Protein AF-A0A9X8VCI4-F1 (afdb_monomer_lite)

Sequence (96 aa):
CANIGTVRDVAGAERNGAEGVGLYRTEFLFMDRDSLPTEDEQFQAYKAVAEAMGSQAVIVRTMDIGGDKDLPYMNLPKEENPFLGWRAIRIAMDRR

InterPro domains:
  IPR000121 PEP-utilising enzyme, C-terminal [PF02896] (1-95)
  IPR015813 Pyruvate/Phosphoenolpyruvate kinase-like domain superfamily [SSF51621] (2-95)
  IPR040442 Pyruvate kinase-like domain superfamily [G3DSA:3.20.20.60] (1-96)
  IPR050499 Phosphoenolpyruvate-dependent sugar PTS enzyme [PTHR46244] (1-95)

Radius of gyration: 14.8 Å; chains: 1; bounding box: 37×22×39 Å

Structure (mmCIF, N/CA/C/O backbone):
data_AF-A0A9X8VCI4-F1
#
_entry.id   AF-A0A9X8VCI4-F1
#
loop_
_atom_site.group_PDB
_atom_site.id
_atom_site.type_symbol
_atom_site.label_atom_id
_atom_site.label_alt_id
_atom_site.label_comp_id
_atom_site.label_asym_id
_atom_site.label_entity_id
_atom_site.label_seq_id
_atom_site.pdbx_PDB_ins_code
_atom_site.Cartn_x
_atom_site.Cartn_y
_atom_site.Cartn_z
_atom_site.occupancy
_atom_site.B_iso_or_equiv
_atom_site.auth_seq_id
_atom_site.auth_comp_id
_atom_site.auth_asym_id
_atom_site.auth_atom_id
_atom_site.pdbx_PDB_model_num
ATOM 1 N N . CYS A 1 1 ? -0.200 5.301 17.316 1.00 92.31 1 CYS A N 1
ATOM 2 C CA . CYS A 1 1 ? -0.444 4.554 16.060 1.00 92.31 1 CYS A CA 1
ATOM 3 C C . CYS A 1 1 ? 0.653 3.516 15.824 1.00 92.31 1 CYS A C 1
ATOM 5 O O . CYS A 1 1 ? 1.746 3.693 16.352 1.00 92.31 1 CYS A O 1
ATOM 7 N N . ALA A 1 2 ? 0.384 2.475 15.032 1.00 97.81 2 ALA A N 1
ATOM 8 C CA . ALA A 1 2 ? 1.351 1.436 14.657 1.00 97.81 2 ALA A CA 1
ATOM 9 C C . ALA A 1 2 ? 1.724 1.483 13.163 1.00 97.81 2 ALA A C 1
ATOM 11 O O . ALA A 1 2 ? 0.970 2.016 12.343 1.00 97.81 2 ALA A O 1
ATOM 12 N N . ASN A 1 3 ? 2.871 0.888 12.825 1.00 98.06 3 ASN A N 1
ATOM 13 C CA . ASN A 1 3 ? 3.283 0.615 11.448 1.00 98.06 3 ASN A CA 1
ATOM 14 C C . ASN A 1 3 ? 3.060 -0.871 11.157 1.00 98.06 3 ASN A C 1
ATOM 16 O O . ASN A 1 3 ? 3.507 -1.707 11.940 1.00 98.06 3 ASN A O 1
ATOM 20 N N . ILE A 1 4 ? 2.413 -1.193 10.038 1.00 97.75 4 ILE A N 1
ATOM 21 C CA . ILE A 1 4 ? 2.080 -2.574 9.661 1.00 97.75 4 ILE A CA 1
ATOM 22 C C . ILE A 1 4 ? 2.495 -2.880 8.221 1.00 97.75 4 ILE A C 1
ATOM 24 O O . ILE A 1 4 ? 2.600 -1.976 7.385 1.00 97.75 4 ILE A O 1
ATOM 28 N N . GLY A 1 5 ? 2.712 -4.159 7.928 1.00 95.75 5 GLY A N 1
ATOM 29 C CA . GLY A 1 5 ? 2.921 -4.678 6.577 1.00 95.75 5 GLY A CA 1
ATOM 30 C C . GLY A 1 5 ? 1.840 -5.660 6.126 1.00 95.75 5 GLY A C 1
ATOM 31 O O . GLY A 1 5 ? 1.625 -5.825 4.929 1.00 95.75 5 GLY A O 1
ATOM 32 N N . THR A 1 6 ? 1.129 -6.291 7.062 1.00 95.12 6 THR A N 1
ATOM 33 C CA . THR A 1 6 ? 0.043 -7.239 6.777 1.00 95.12 6 THR A CA 1
ATOM 34 C C . THR A 1 6 ? -1.073 -7.130 7.818 1.00 95.12 6 THR A C 1
ATOM 36 O O . THR A 1 6 ? -0.882 -6.569 8.896 1.00 95.12 6 THR A O 1
ATOM 39 N N . VAL A 1 7 ? -2.229 -7.745 7.547 1.00 95.75 7 VAL A N 1
ATOM 40 C CA . VAL A 1 7 ? -3.332 -7.842 8.523 1.00 95.75 7 VAL A CA 1
ATOM 41 C C . VAL A 1 7 ? -2.922 -8.536 9.830 1.00 95.75 7 VAL A C 1
ATOM 43 O O . VAL A 1 7 ? -3.470 -8.243 10.887 1.00 95.75 7 VAL A O 1
ATOM 46 N N . ARG A 1 8 ? -1.908 -9.413 9.801 1.00 95.50 8 ARG A N 1
ATOM 47 C CA . ARG A 1 8 ? -1.425 -10.132 10.994 1.00 95.50 8 ARG A CA 1
ATOM 48 C C . ARG A 1 8 ? -0.802 -9.195 12.030 1.00 95.50 8 ARG A C 1
ATOM 50 O O . ARG A 1 8 ? -0.816 -9.505 13.219 1.00 95.50 8 ARG A O 1
ATOM 57 N N . ASP A 1 9 ? -0.296 -8.046 11.590 1.00 97.12 9 ASP A N 1
ATOM 58 C CA . ASP A 1 9 ? 0.341 -7.063 12.466 1.00 97.12 9 ASP A CA 1
ATOM 59 C C . ASP A 1 9 ? -0.689 -6.259 13.281 1.00 97.12 9 ASP A C 1
ATOM 61 O O . ASP A 1 9 ? -0.329 -5.676 14.305 1.00 97.12 9 ASP A O 1
ATOM 65 N N . VAL A 1 10 ? -1.972 -6.269 12.885 1.00 96.44 10 VAL A N 1
ATOM 66 C CA . VAL A 1 10 ? 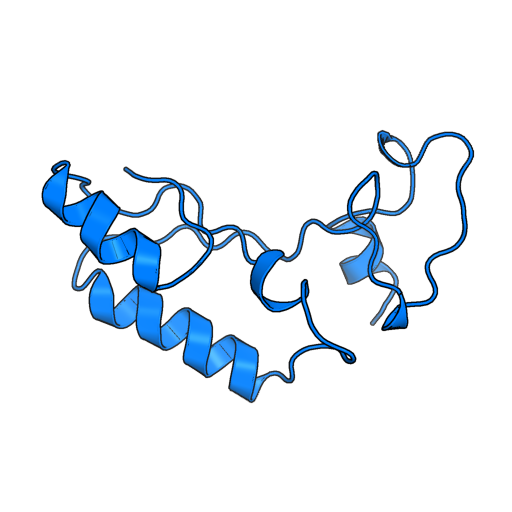-3.061 -5.568 13.593 1.00 96.44 10 VAL A CA 1
ATOM 67 C C . VAL A 1 10 ? -3.208 -6.085 15.024 1.00 96.44 10 VAL A C 1
ATOM 69 O O . VAL A 1 10 ? -3.205 -5.294 15.961 1.00 96.44 10 VAL A O 1
ATOM 72 N N . ALA A 1 11 ? -3.184 -7.405 15.228 1.00 95.69 11 ALA A N 1
ATOM 73 C CA . ALA A 1 11 ? -3.226 -7.993 16.571 1.00 95.69 11 ALA A CA 1
ATOM 74 C C . ALA A 1 11 ? -2.018 -7.575 17.438 1.00 95.69 11 ALA A C 1
ATOM 76 O O . ALA A 1 11 ? -2.083 -7.524 18.668 1.00 95.69 11 ALA A O 1
ATOM 77 N N . GLY A 1 12 ? -0.871 -7.295 16.812 1.00 97.06 12 GLY A N 1
ATOM 78 C CA . GLY A 1 12 ? 0.281 -6.699 17.486 1.00 97.06 12 GLY A CA 1
ATOM 79 C C . GLY A 1 12 ? 0.021 -5.247 17.881 1.00 97.06 12 GLY A C 1
ATOM 80 O O . GLY A 1 12 ? 0.303 -4.869 19.017 1.00 97.06 12 GLY A O 1
ATOM 81 N N . ALA A 1 13 ? -0.545 -4.454 16.973 1.00 96.31 13 ALA A N 1
ATOM 82 C CA . ALA A 1 13 ? -0.900 -3.060 17.214 1.00 96.31 13 ALA A CA 1
ATOM 83 C C . ALA A 1 13 ? -1.911 -2.913 18.367 1.00 96.31 13 ALA A C 1
ATOM 85 O O . ALA A 1 13 ? -1.674 -2.128 19.285 1.00 96.31 13 ALA A O 1
ATOM 86 N N . GLU A 1 14 ? -2.974 -3.719 18.375 1.00 94.69 14 GLU A N 1
ATOM 87 C CA . GLU A 1 14 ? -4.002 -3.713 19.424 1.00 94.69 14 GLU A CA 1
ATOM 88 C C . GLU A 1 14 ? -3.429 -4.058 20.801 1.00 94.69 14 GLU A C 1
ATOM 90 O O . GLU A 1 14 ? -3.640 -3.324 21.767 1.00 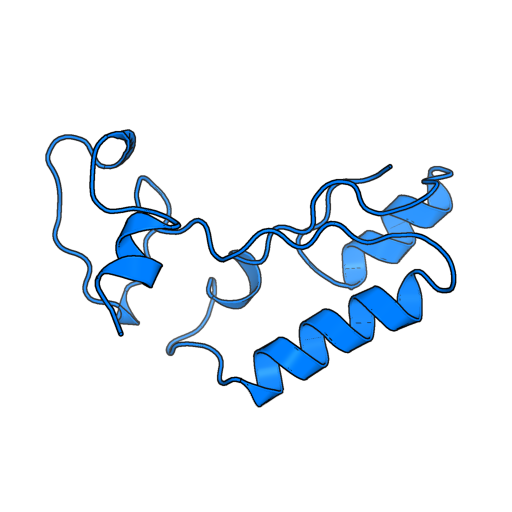94.69 14 GLU A O 1
ATOM 95 N N . ARG A 1 15 ? -2.633 -5.135 20.896 1.00 97.06 15 ARG A N 1
ATOM 96 C CA . ARG A 1 15 ? -2.002 -5.559 22.162 1.00 97.06 15 ARG A CA 1
ATOM 97 C C . ARG A 1 15 ? -1.091 -4.495 22.771 1.00 97.06 15 ARG A C 1
ATOM 99 O O . ARG A 1 15 ? -0.876 -4.514 23.978 1.00 97.06 15 ARG A O 1
ATOM 106 N N . ASN A 1 16 ? -0.557 -3.593 21.952 1.00 97.25 16 ASN A N 1
ATOM 107 C CA . ASN A 1 16 ? 0.304 -2.496 22.390 1.00 97.25 16 ASN A CA 1
ATOM 108 C C . ASN A 1 16 ? -0.449 -1.160 22.531 1.00 97.25 16 ASN A C 1
ATOM 110 O O . ASN A 1 16 ? 0.188 -0.122 22.694 1.00 97.25 16 ASN A O 1
ATOM 114 N N . GLY A 1 17 ? -1.785 -1.164 22.470 1.00 96.06 17 GLY A N 1
ATOM 115 C CA . GLY A 1 17 ? -2.601 0.033 22.678 1.00 96.06 17 GLY A CA 1
ATOM 116 C C . GLY A 1 17 ? -2.523 1.044 21.533 1.00 96.06 17 GLY A C 1
ATOM 117 O O . GLY A 1 17 ? -2.584 2.248 21.768 1.00 96.06 17 GLY A O 1
ATOM 118 N N . ALA A 1 18 ? -2.348 0.589 20.289 1.00 97.12 18 ALA A N 1
ATOM 119 C CA . ALA A 1 18 ? -2.374 1.492 19.147 1.00 97.12 18 ALA A CA 1
ATOM 120 C C . ALA A 1 18 ? -3.770 2.113 18.948 1.00 97.12 18 ALA A C 1
ATOM 122 O O . ALA A 1 18 ? -4.782 1.422 18.915 1.00 97.12 18 ALA A O 1
ATOM 123 N N . GLU A 1 19 ? -3.807 3.428 18.736 1.00 96.50 19 GLU A N 1
ATOM 124 C CA . GLU A 1 19 ? -5.030 4.193 18.425 1.00 96.50 19 GLU A CA 1
ATOM 125 C C . GLU A 1 19 ? -5.375 4.220 16.919 1.00 96.50 19 GLU A C 1
ATOM 127 O O . GLU A 1 19 ? -6.217 4.993 16.469 1.00 96.50 19 GLU A O 1
ATOM 132 N N . GLY A 1 20 ? -4.678 3.415 16.116 1.00 96.94 20 GLY A N 1
ATOM 133 C CA . GLY A 1 20 ? -4.788 3.393 14.659 1.00 96.94 20 GLY A CA 1
ATOM 134 C C . GLY A 1 20 ? -3.492 2.971 13.974 1.00 96.94 20 GLY A C 1
ATOM 135 O O . GLY A 1 20 ? -2.453 2.768 14.617 1.00 96.94 20 GLY A O 1
ATOM 136 N N . VAL A 1 21 ? -3.530 2.890 12.647 1.00 98.44 21 VAL A N 1
ATOM 137 C CA . VAL A 1 21 ? -2.372 2.572 11.802 1.00 98.44 21 VAL A CA 1
ATOM 138 C C . VAL A 1 21 ? -1.863 3.851 11.147 1.00 98.44 21 VAL A C 1
ATOM 140 O O . VAL A 1 21 ? -2.528 4.447 10.304 1.00 98.44 21 VAL A O 1
ATOM 143 N N . GLY A 1 22 ? -0.658 4.268 11.534 1.00 98.12 22 GLY A N 1
ATOM 144 C CA . GLY A 1 22 ? -0.012 5.477 11.011 1.00 98.12 22 GLY A CA 1
ATOM 145 C C . GLY A 1 22 ? 0.731 5.239 9.697 1.00 98.12 22 GLY A C 1
ATOM 146 O O . GLY A 1 22 ? 1.025 6.186 8.974 1.00 98.12 22 GLY A O 1
ATOM 147 N N . LEU A 1 23 ? 1.026 3.976 9.385 1.00 98.31 23 LEU A N 1
ATOM 148 C CA . LEU A 1 23 ? 1.633 3.567 8.127 1.00 98.31 23 LEU A CA 1
ATOM 149 C C . LEU A 1 23 ? 1.309 2.100 7.843 1.00 98.31 23 LEU A C 1
ATOM 151 O O . LEU A 1 23 ? 1.839 1.204 8.502 1.00 98.31 23 LEU A O 1
ATOM 155 N N . TYR A 1 24 ? 0.505 1.852 6.818 1.00 98.06 24 TYR A N 1
ATOM 156 C CA . TYR A 1 24 ? 0.377 0.539 6.202 1.00 98.06 24 TYR A CA 1
ATOM 157 C C . TYR A 1 24 ? 1.261 0.481 4.952 1.00 98.06 24 TYR A C 1
ATOM 159 O O . TYR A 1 24 ? 1.008 1.155 3.951 1.00 98.06 24 TYR A O 1
ATOM 167 N N . ARG A 1 25 ? 2.332 -0.312 5.037 1.00 97.19 25 ARG A N 1
ATOM 168 C CA . ARG A 1 25 ? 3.278 -0.569 3.950 1.00 97.19 25 ARG A CA 1
ATOM 169 C C . ARG A 1 25 ? 2.700 -1.606 2.996 1.00 97.19 25 ARG A C 1
ATOM 171 O O . ARG A 1 25 ? 2.696 -2.794 3.302 1.00 97.19 25 ARG A O 1
ATOM 178 N N . THR A 1 26 ? 2.242 -1.161 1.833 1.00 95.56 26 THR A N 1
ATOM 179 C CA . THR A 1 26 ? 1.608 -2.048 0.847 1.00 95.56 26 THR A CA 1
ATOM 180 C C . THR A 1 26 ? 2.607 -2.880 0.052 1.00 95.56 26 THR A C 1
ATOM 182 O O . THR A 1 26 ? 2.202 -3.882 -0.522 1.00 95.56 26 THR A O 1
ATOM 185 N N . GLU A 1 27 ? 3.903 -2.536 0.063 1.00 91.62 27 GLU A N 1
ATOM 186 C CA . GLU A 1 27 ? 4.951 -3.262 -0.679 1.00 91.62 27 GLU A CA 1
ATOM 187 C C . GLU A 1 27 ? 4.954 -4.774 -0.420 1.00 91.62 27 GLU A C 1
ATOM 189 O O . GLU A 1 27 ? 5.196 -5.545 -1.339 1.00 91.62 27 GLU A O 1
ATOM 194 N N . PHE A 1 28 ? 4.639 -5.209 0.802 1.00 90.19 28 PHE A N 1
ATOM 195 C CA . PHE A 1 28 ? 4.618 -6.630 1.161 1.00 90.19 28 PHE A CA 1
ATOM 196 C C . PHE A 1 28 ? 3.534 -7.437 0.438 1.00 90.19 28 PHE A C 1
ATOM 198 O O . PHE A 1 28 ? 3.644 -8.651 0.370 1.00 90.19 28 PHE A O 1
ATOM 205 N N . LEU A 1 29 ? 2.503 -6.783 -0.108 1.00 91.75 29 LEU A N 1
ATOM 206 C CA . LEU A 1 29 ? 1.502 -7.439 -0.953 1.00 91.75 29 LEU A CA 1
ATOM 207 C C . LEU A 1 29 ? 2.037 -7.747 -2.362 1.00 91.75 29 LEU A C 1
ATOM 209 O O . LEU A 1 29 ? 1.525 -8.634 -3.043 1.00 91.75 29 LEU A O 1
ATOM 213 N N . PHE A 1 30 ? 3.040 -6.987 -2.799 1.00 90.38 30 PHE A N 1
ATOM 214 C CA . PHE A 1 30 ? 3.721 -7.151 -4.081 1.00 90.38 30 PHE A CA 1
ATOM 215 C C . PHE A 1 30 ? 4.929 -8.087 -3.930 1.00 90.38 30 PHE A C 1
ATOM 217 O O . PHE A 1 30 ? 5.229 -8.880 -4.811 1.00 90.38 30 PHE A O 1
ATOM 224 N N . MET A 1 31 ? 5.620 -8.021 -2.794 1.00 85.38 31 MET A N 1
ATOM 225 C CA . MET A 1 31 ? 6.741 -8.910 -2.492 1.00 85.38 31 MET A CA 1
ATOM 226 C C . MET A 1 31 ? 6.257 -10.350 -2.245 1.00 85.38 31 MET A C 1
ATOM 228 O O . MET A 1 31 ? 5.140 -10.560 -1.786 1.00 85.38 31 MET A O 1
ATOM 232 N N . ASP A 1 32 ? 7.120 -11.333 -2.521 1.00 77.94 32 ASP A N 1
ATOM 233 C CA . ASP A 1 32 ? 6.853 -12.774 -2.329 1.00 77.94 32 ASP A CA 1
ATOM 234 C C . ASP A 1 32 ? 5.754 -13.360 -3.240 1.00 77.94 32 ASP A C 1
ATOM 236 O O . ASP A 1 32 ? 4.950 -14.203 -2.841 1.00 77.94 32 ASP A O 1
ATOM 240 N N . ARG A 1 33 ? 5.694 -12.881 -4.490 1.00 86.62 33 ARG A N 1
ATOM 241 C CA . ARG A 1 33 ? 4.766 -13.345 -5.532 1.00 86.62 33 ARG A CA 1
ATOM 242 C C . ARG A 1 33 ? 5.452 -13.362 -6.898 1.00 86.62 33 ARG A C 1
ATOM 244 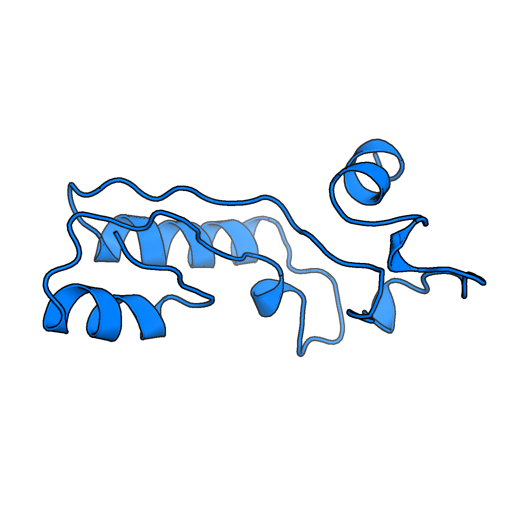O O . ARG A 1 33 ? 6.436 -12.658 -7.104 1.00 86.62 33 ARG A O 1
ATOM 251 N N . ASP A 1 34 ? 4.882 -14.107 -7.842 1.00 88.12 34 ASP A N 1
ATOM 252 C CA . ASP A 1 34 ? 5.392 -14.204 -9.221 1.00 88.12 34 ASP A CA 1
ATOM 253 C C . ASP A 1 34 ? 4.728 -13.209 -10.191 1.00 88.12 34 ASP A C 1
ATOM 255 O O . ASP A 1 34 ? 5.102 -13.122 -11.361 1.00 88.12 34 ASP A O 1
ATOM 259 N N . SER A 1 35 ? 3.725 -12.457 -9.731 1.00 91.38 35 SER A N 1
ATOM 260 C CA . SER A 1 35 ? 2.980 -11.491 -10.539 1.00 91.38 35 SER A CA 1
ATOM 261 C C . SER A 1 35 ? 2.472 -10.322 -9.700 1.00 91.38 35 SER A C 1
ATOM 263 O O . SER A 1 35 ? 2.326 -10.429 -8.481 1.00 91.38 35 SER A O 1
ATOM 265 N N . LEU A 1 36 ? 2.137 -9.211 -10.368 1.00 91.88 36 LEU A N 1
ATOM 266 C CA . LEU A 1 36 ? 1.457 -8.091 -9.719 1.00 91.88 36 LEU A CA 1
ATOM 267 C C . LEU A 1 36 ? 0.120 -8.545 -9.112 1.00 91.88 36 LEU A C 1
ATOM 269 O O . LEU A 1 36 ? -0.615 -9.279 -9.779 1.00 91.88 36 LEU A O 1
ATOM 273 N N . PRO A 1 37 ? -0.213 -8.099 -7.887 1.00 94.31 37 PRO A N 1
ATOM 274 C CA . PRO A 1 37 ? -1.516 -8.363 -7.309 1.00 94.31 37 PRO A CA 1
ATOM 275 C C . PRO A 1 37 ? -2.587 -7.625 -8.114 1.00 94.31 37 PRO A C 1
ATOM 277 O O . PRO A 1 37 ? -2.457 -6.438 -8.431 1.00 94.31 37 PRO A O 1
ATOM 280 N N . THR A 1 38 ? -3.658 -8.339 -8.424 1.00 95.94 38 THR A N 1
ATOM 281 C CA . THR A 1 38 ? -4.853 -7.782 -9.063 1.00 95.94 38 THR A CA 1
ATOM 282 C C . THR A 1 38 ? -5.527 -6.744 -8.162 1.00 95.94 38 THR A C 1
ATOM 284 O O . THR A 1 38 ? -5.259 -6.673 -6.959 1.00 95.94 38 THR A O 1
ATOM 287 N N . GLU A 1 39 ? -6.419 -5.933 -8.734 1.00 96.94 39 GLU A N 1
ATOM 288 C CA . GLU A 1 39 ? -7.229 -4.985 -7.958 1.00 96.94 39 GLU A CA 1
ATOM 289 C C . GLU A 1 39 ? -8.011 -5.698 -6.849 1.00 96.94 39 GLU A C 1
ATOM 291 O O . GLU A 1 39 ? -7.973 -5.256 -5.704 1.00 96.94 39 GLU A O 1
ATOM 296 N N . ASP A 1 40 ? -8.644 -6.833 -7.158 1.00 97.94 40 ASP A N 1
ATOM 297 C CA . ASP A 1 40 ? -9.423 -7.600 -6.185 1.00 97.94 40 ASP A CA 1
ATOM 298 C C . ASP A 1 40 ? -8.559 -8.083 -5.015 1.00 97.94 40 ASP A C 1
ATOM 300 O O . ASP A 1 40 ? -8.965 -7.987 -3.858 1.00 97.94 40 ASP A O 1
ATOM 304 N N . GLU A 1 41 ? -7.340 -8.555 -5.275 1.00 96.12 41 GLU A N 1
ATOM 305 C CA . GLU A 1 41 ? -6.421 -8.982 -4.214 1.00 96.12 41 GLU A CA 1
ATOM 306 C C . GLU A 1 41 ? -5.973 -7.814 -3.332 1.00 96.12 41 GLU A C 1
ATOM 308 O O . GLU A 1 41 ? -5.898 -7.953 -2.108 1.00 96.12 41 GLU A O 1
ATOM 313 N N . GLN A 1 42 ? -5.712 -6.654 -3.941 1.00 97.25 42 GLN A N 1
ATOM 314 C CA . GLN A 1 42 ? -5.423 -5.417 -3.216 1.00 97.25 42 GLN A CA 1
ATOM 315 C C . GLN A 1 42 ? -6.617 -4.990 -2.362 1.00 97.25 42 GLN A C 1
ATOM 317 O O . GLN A 1 42 ? -6.465 -4.756 -1.162 1.00 97.25 42 GLN A O 1
ATOM 322 N N . PHE A 1 43 ? -7.814 -4.978 -2.943 1.00 98.12 43 PHE A N 1
ATOM 323 C CA . PHE A 1 43 ? -9.051 -4.649 -2.252 1.00 98.12 43 PHE A CA 1
ATOM 324 C C . PHE A 1 43 ? -9.288 -5.560 -1.046 1.00 98.12 43 PHE A C 1
ATOM 326 O O . PHE A 1 43 ? -9.513 -5.049 0.049 1.00 98.12 43 PHE A O 1
ATOM 333 N N . GLN A 1 44 ? -9.187 -6.885 -1.200 1.00 98.19 44 GLN A N 1
ATOM 334 C CA . GLN A 1 44 ? -9.389 -7.814 -0.083 1.00 98.19 44 GLN A CA 1
ATOM 335 C C . GLN A 1 44 ? -8.363 -7.596 1.035 1.00 98.19 44 GLN A C 1
ATOM 337 O O . GLN A 1 44 ? -8.732 -7.593 2.211 1.00 98.19 44 GLN A O 1
ATOM 342 N N . ALA A 1 45 ? -7.092 -7.359 0.695 1.00 96.56 45 ALA A N 1
ATOM 343 C CA . ALA A 1 45 ? -6.056 -7.081 1.687 1.00 96.56 45 ALA A CA 1
ATOM 344 C C . ALA A 1 45 ? -6.330 -5.779 2.461 1.00 96.56 45 ALA A C 1
ATOM 346 O O . ALA A 1 45 ? -6.253 -5.756 3.692 1.00 96.56 45 ALA A O 1
ATOM 347 N N .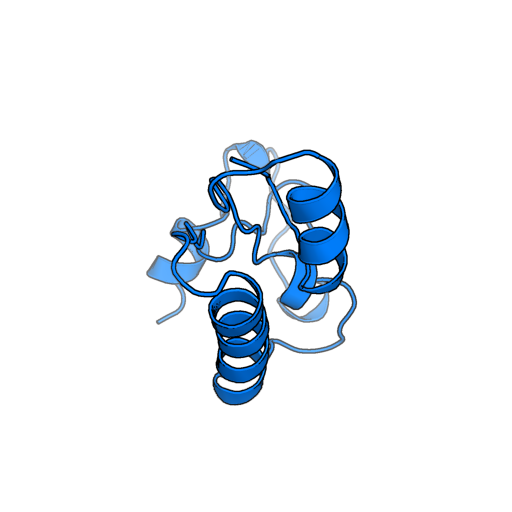 TYR A 1 46 ? -6.688 -4.702 1.758 1.00 97.88 46 TYR A N 1
ATOM 348 C CA . TYR A 1 46 ? -6.957 -3.399 2.372 1.00 97.88 46 TYR A CA 1
ATOM 349 C C . TYR A 1 46 ? -8.244 -3.415 3.190 1.00 97.88 46 TYR A C 1
ATOM 351 O O . TYR A 1 46 ? -8.267 -2.895 4.306 1.00 97.88 46 TYR A O 1
ATOM 359 N N . LYS A 1 47 ? -9.289 -4.067 2.671 1.00 98.12 47 LYS A N 1
ATOM 360 C CA . LYS A 1 47 ? -10.555 -4.284 3.367 1.00 98.12 47 LYS A CA 1
ATOM 361 C C . LYS A 1 47 ? -10.336 -5.030 4.680 1.00 98.12 47 LYS A C 1
ATOM 363 O O . LYS A 1 47 ? -10.815 -4.566 5.706 1.00 98.12 47 LYS A O 1
ATOM 368 N N . ALA A 1 48 ? -9.569 -6.122 4.672 1.00 97.88 48 ALA A N 1
ATOM 369 C CA . ALA A 1 48 ? -9.310 -6.907 5.877 1.00 97.88 48 ALA A CA 1
ATOM 370 C C . ALA A 1 48 ? -8.627 -6.081 6.982 1.00 97.88 48 ALA A C 1
ATOM 372 O O . ALA A 1 48 ? -8.992 -6.192 8.149 1.00 97.88 48 ALA A O 1
ATOM 373 N N . VAL A 1 49 ? -7.664 -5.221 6.626 1.00 97.75 49 VAL A N 1
ATOM 374 C CA . VAL A 1 49 ? -7.029 -4.299 7.584 1.00 97.75 49 VAL A CA 1
ATOM 375 C C . VAL A 1 49 ? -8.019 -3.241 8.073 1.00 97.75 49 VAL A C 1
ATOM 377 O O . VAL A 1 49 ? -8.085 -2.988 9.272 1.00 97.75 49 VAL A O 1
ATOM 380 N N . ALA A 1 50 ? -8.786 -2.627 7.170 1.00 97.31 50 ALA A N 1
ATOM 381 C CA . ALA A 1 50 ? -9.757 -1.596 7.527 1.00 97.31 50 ALA A CA 1
ATOM 382 C C . ALA A 1 50 ? -10.845 -2.131 8.473 1.00 97.31 50 ALA A C 1
ATOM 384 O O . ALA A 1 50 ? -11.161 -1.485 9.467 1.00 97.31 50 ALA A O 1
ATOM 385 N N . GLU A 1 51 ? -11.370 -3.330 8.207 1.00 97.69 51 GLU A N 1
ATOM 386 C CA . GLU A 1 51 ? -12.355 -3.993 9.067 1.00 97.69 51 GLU A CA 1
ATOM 387 C C . GLU A 1 51 ? -11.753 -4.390 10.422 1.00 97.69 51 GLU A C 1
ATOM 389 O O . GLU A 1 51 ? -12.386 -4.170 11.453 1.00 97.69 51 GLU A O 1
ATOM 394 N N . ALA A 1 52 ? -10.520 -4.913 10.446 1.00 96.69 52 ALA A N 1
ATOM 395 C CA . ALA A 1 52 ? -9.847 -5.308 11.686 1.00 96.69 52 ALA A CA 1
ATOM 396 C C . ALA A 1 52 ? -9.539 -4.118 12.611 1.00 96.69 52 ALA A C 1
ATOM 398 O O . ALA A 1 52 ? -9.558 -4.269 13.825 1.00 96.69 52 ALA A O 1
ATOM 399 N N . MET A 1 53 ? -9.292 -2.930 12.054 1.00 95.75 53 MET A N 1
ATOM 400 C CA . MET A 1 53 ? -9.045 -1.704 12.826 1.00 95.75 53 MET A CA 1
ATOM 401 C C . MET A 1 53 ? -10.336 -1.029 13.331 1.00 95.75 53 MET A C 1
ATOM 403 O O . MET A 1 53 ? -10.275 -0.062 14.099 1.00 95.75 53 MET A O 1
ATOM 407 N N . GLY A 1 54 ? -11.513 -1.519 12.924 1.00 94.69 54 GLY A N 1
ATOM 408 C CA . GLY A 1 54 ? -12.811 -1.012 13.361 1.00 94.69 54 GLY A CA 1
ATOM 409 C C . GLY A 1 54 ? -12.997 0.477 13.053 1.00 94.69 54 GLY A C 1
ATOM 410 O O . GLY A 1 54 ? -13.006 0.893 11.900 1.00 94.69 54 GLY A O 1
ATOM 411 N N . SER A 1 55 ? -13.172 1.298 14.092 1.00 95.81 55 SER A N 1
ATOM 412 C CA . SER A 1 55 ? -13.345 2.751 13.947 1.00 95.81 55 SER A CA 1
ATOM 413 C C . SER A 1 55 ? -12.029 3.533 13.854 1.00 95.81 55 SER A C 1
ATOM 415 O O . SER A 1 55 ? -12.062 4.757 13.728 1.00 95.81 55 SER A O 1
ATOM 417 N N . GLN A 1 56 ? -10.877 2.872 13.990 1.00 97.50 56 GLN A N 1
ATOM 418 C CA . GLN A 1 56 ? -9.577 3.537 13.987 1.00 97.50 56 GLN A CA 1
ATOM 419 C C . GLN A 1 56 ? -9.088 3.808 12.559 1.00 97.50 56 GLN A C 1
ATOM 421 O O . GLN A 1 56 ? -9.294 3.016 11.641 1.00 97.50 56 GLN A O 1
ATOM 426 N N . ALA A 1 57 ? -8.402 4.935 12.365 1.00 97.75 57 ALA A N 1
ATOM 427 C CA . ALA A 1 57 ? -7.897 5.324 11.054 1.00 97.75 57 ALA A CA 1
ATOM 428 C C . ALA A 1 57 ? -6.721 4.444 10.594 1.00 97.75 57 ALA A C 1
ATOM 430 O O . ALA A 1 57 ? -5.884 4.016 11.396 1.00 97.75 57 ALA A O 1
ATOM 431 N N . VAL A 1 58 ? -6.625 4.248 9.275 1.00 98.31 58 VAL A N 1
ATOM 432 C CA . VAL A 1 58 ? -5.533 3.524 8.613 1.00 98.31 58 VAL A CA 1
ATOM 433 C C . VAL A 1 58 ? -4.943 4.389 7.507 1.00 98.31 58 VAL A C 1
ATOM 435 O O . VAL A 1 58 ? -5.610 4.699 6.523 1.00 98.31 58 VAL A O 1
ATOM 438 N N . ILE A 1 59 ? -3.672 4.764 7.648 1.00 98.38 59 ILE A N 1
ATOM 439 C CA . ILE A 1 59 ? -2.936 5.491 6.611 1.00 98.38 59 ILE A CA 1
ATOM 440 C C . ILE A 1 59 ? -2.289 4.476 5.668 1.00 98.38 59 ILE A C 1
ATOM 442 O O . ILE A 1 59 ? -1.232 3.912 5.960 1.00 98.38 59 ILE A O 1
ATOM 446 N N . VAL A 1 60 ? -2.933 4.242 4.525 1.00 98.19 60 VAL A N 1
ATOM 447 C CA . VAL A 1 60 ? -2.419 3.359 3.472 1.00 98.19 60 VAL A CA 1
ATOM 448 C C . VAL A 1 60 ? -1.411 4.115 2.620 1.00 98.19 60 VAL A C 1
ATOM 450 O O . VAL A 1 60 ? -1.747 5.121 1.996 1.00 98.19 60 VAL A O 1
ATOM 453 N N . ARG A 1 61 ? -0.169 3.630 2.569 1.00 98.00 61 ARG A N 1
ATOM 454 C CA . ARG A 1 61 ? 0.828 4.161 1.639 1.00 98.00 61 ARG A CA 1
ATOM 455 C C . ARG A 1 61 ? 0.754 3.383 0.336 1.00 98.00 61 ARG A C 1
ATOM 457 O O . ARG A 1 61 ? 0.781 2.154 0.353 1.00 98.00 61 ARG A O 1
ATOM 464 N N . THR A 1 62 ? 0.699 4.091 -0.787 1.00 96.00 62 THR A N 1
ATOM 465 C CA . THR A 1 62 ? 0.832 3.468 -2.108 1.00 96.00 62 THR A CA 1
ATOM 466 C C . THR A 1 62 ? 2.172 2.740 -2.234 1.00 96.00 62 THR A C 1
ATOM 468 O O . THR A 1 62 ? 3.103 2.969 -1.459 1.00 96.00 62 THR A O 1
ATOM 471 N N . MET A 1 63 ? 2.257 1.832 -3.201 1.00 93.00 63 MET A N 1
ATOM 472 C CA . MET A 1 63 ? 3.409 0.957 -3.392 1.00 93.00 63 MET A CA 1
ATOM 473 C C . MET A 1 63 ? 4.737 1.744 -3.500 1.00 93.00 63 MET A C 1
ATOM 475 O O . MET A 1 63 ? 4.942 2.517 -4.435 1.00 93.00 63 MET A O 1
ATOM 479 N N . ASP A 1 64 ? 5.664 1.511 -2.562 1.00 93.81 64 ASP A N 1
ATOM 480 C CA . ASP A 1 64 ? 7.032 2.062 -2.546 1.00 93.81 64 ASP A CA 1
ATOM 481 C C . ASP A 1 64 ? 8.084 0.975 -2.843 1.00 93.81 64 ASP A C 1
ATOM 483 O O . ASP A 1 64 ? 8.817 0.526 -1.956 1.00 93.81 64 ASP A O 1
ATOM 487 N N . ILE A 1 65 ? 8.127 0.536 -4.101 1.00 91.44 65 ILE A N 1
ATOM 488 C CA . ILE A 1 65 ? 9.068 -0.466 -4.643 1.00 91.44 65 ILE A CA 1
ATOM 489 C C . ILE A 1 65 ? 10.165 0.196 -5.492 1.00 91.44 65 ILE A C 1
ATOM 491 O O . ILE A 1 65 ? 10.078 1.390 -5.791 1.00 91.44 65 ILE A O 1
ATOM 495 N N . GLY A 1 66 ? 11.153 -0.583 -5.933 1.00 87.12 66 GLY A N 1
ATOM 496 C CA . GLY A 1 66 ? 12.376 -0.059 -6.540 1.00 87.12 66 GLY A CA 1
ATOM 497 C C . GLY A 1 66 ? 13.394 0.309 -5.462 1.00 87.12 66 GLY A C 1
ATOM 498 O O . GLY A 1 66 ? 13.137 0.157 -4.264 1.00 87.12 66 GLY A O 1
ATOM 499 N N . GLY A 1 67 ? 14.568 0.783 -5.866 1.00 83.81 67 GLY A N 1
ATOM 500 C CA . GLY A 1 67 ? 15.666 0.929 -4.918 1.00 83.81 67 GLY A CA 1
ATOM 501 C C . GLY A 1 67 ? 16.328 -0.419 -4.619 1.00 83.81 67 GLY A C 1
ATOM 502 O O . GLY A 1 67 ? 16.80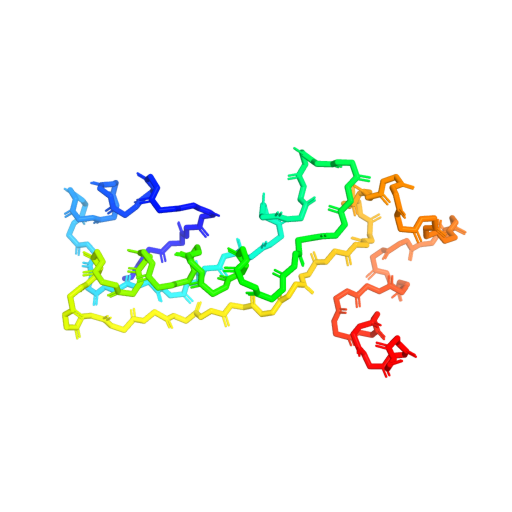0 -1.111 -5.515 1.00 83.81 67 GLY A O 1
ATOM 503 N N . ASP A 1 68 ? 16.340 -0.786 -3.344 1.00 81.31 68 ASP A N 1
ATOM 504 C CA . ASP A 1 68 ? 16.801 -2.074 -2.819 1.00 81.31 68 ASP A CA 1
ATOM 505 C C . ASP A 1 68 ? 15.721 -3.173 -2.849 1.00 81.31 68 ASP A C 1
ATOM 507 O O . ASP A 1 68 ? 16.019 -4.348 -2.631 1.00 81.31 68 ASP A O 1
ATOM 511 N N . LYS A 1 69 ? 14.462 -2.806 -3.118 1.00 79.06 69 LYS A N 1
ATOM 512 C CA . LYS A 1 69 ? 13.315 -3.723 -3.132 1.00 79.06 69 LYS A CA 1
ATOM 513 C C . LYS A 1 69 ? 13.043 -4.204 -4.552 1.00 79.06 69 LYS A C 1
ATOM 515 O O . LYS A 1 69 ? 12.300 -3.559 -5.299 1.00 79.06 69 LYS A O 1
ATOM 520 N N . ASP A 1 70 ? 13.664 -5.322 -4.905 1.00 76.19 70 ASP A N 1
ATOM 521 C CA . ASP A 1 70 ? 13.521 -5.929 -6.225 1.00 76.19 70 ASP A CA 1
ATOM 522 C C . ASP A 1 70 ? 12.201 -6.710 -6.358 1.00 76.19 70 ASP A C 1
ATOM 524 O O . ASP A 1 70 ? 11.757 -7.386 -5.428 1.00 76.19 70 ASP A O 1
ATOM 528 N N . LEU A 1 71 ? 11.581 -6.611 -7.532 1.00 84.31 71 LEU A N 1
ATOM 529 C CA . LEU A 1 71 ? 10.403 -7.377 -7.934 1.00 84.31 71 LEU A CA 1
ATOM 530 C C . LEU A 1 71 ? 10.718 -8.024 -9.285 1.00 84.31 71 LEU A C 1
ATOM 532 O O . LEU A 1 71 ? 10.518 -7.383 -10.323 1.00 84.31 71 LEU A O 1
ATOM 536 N N . PRO A 1 72 ? 11.196 -9.283 -9.301 1.00 84.38 72 PRO A N 1
ATOM 537 C CA . PRO A 1 72 ? 11.711 -9.917 -10.514 1.00 84.38 72 PRO A CA 1
ATOM 538 C C . PRO A 1 72 ? 10.727 -9.884 -11.691 1.00 84.38 72 PRO A C 1
ATOM 540 O O . PRO A 1 72 ? 11.111 -9.616 -12.825 1.00 84.38 72 PRO A O 1
ATOM 543 N N . TYR A 1 73 ? 9.433 -10.061 -11.419 1.00 86.06 73 TYR A N 1
ATOM 544 C CA . TYR A 1 73 ? 8.378 -10.073 -12.435 1.00 86.06 73 TYR A CA 1
ATOM 545 C C . TYR A 1 73 ? 8.072 -8.692 -13.052 1.00 86.06 73 TYR A C 1
ATOM 547 O O . TYR A 1 73 ? 7.367 -8.605 -14.057 1.00 86.06 73 TYR A O 1
ATOM 555 N N . MET A 1 74 ? 8.579 -7.593 -12.481 1.00 86.19 74 MET A N 1
ATOM 556 C CA . MET A 1 74 ? 8.405 -6.235 -13.016 1.00 86.19 74 MET A CA 1
ATOM 557 C C . MET A 1 74 ? 9.482 -5.837 -14.031 1.00 86.19 74 MET A C 1
ATOM 559 O O . MET A 1 74 ? 9.310 -4.806 -14.697 1.00 86.19 74 MET A O 1
ATOM 563 N N . ASN A 1 75 ? 10.559 -6.630 -14.135 1.00 85.19 75 ASN A N 1
ATOM 564 C CA . ASN A 1 75 ? 11.724 -6.389 -14.991 1.00 85.19 75 ASN A CA 1
ATOM 565 C C . ASN A 1 75 ? 12.223 -4.938 -14.899 1.00 85.19 75 ASN A C 1
ATOM 567 O O . ASN A 1 75 ? 12.364 -4.247 -15.910 1.00 85.19 75 ASN A O 1
ATOM 571 N N . LEU A 1 76 ? 12.423 -4.443 -13.673 1.00 86.38 76 LEU A N 1
ATOM 572 C CA . LEU A 1 76 ? 12.944 -3.094 -13.463 1.00 86.38 76 LEU A CA 1
ATOM 573 C C . LEU A 1 76 ? 14.399 -3.011 -13.966 1.00 86.38 76 LEU A C 1
ATOM 575 O O . LEU A 1 76 ? 15.176 -3.946 -13.748 1.00 86.38 76 LEU A O 1
ATOM 579 N N . PRO A 1 77 ? 14.790 -1.923 -14.654 1.00 87.25 77 PRO A N 1
ATOM 580 C CA . PRO A 1 77 ? 16.168 -1.748 -15.092 1.00 87.25 77 PRO A CA 1
ATOM 581 C C . PRO A 1 77 ? 17.099 -1.621 -13.881 1.00 87.25 77 PRO A C 1
ATOM 583 O O . PRO A 1 77 ? 16.734 -1.042 -12.860 1.00 87.25 77 PRO A O 1
ATOM 586 N N . LYS A 1 78 ? 18.330 -2.130 -14.006 1.00 89.00 78 LYS A N 1
ATOM 587 C CA . LYS A 1 78 ? 19.375 -1.855 -13.015 1.00 89.00 78 LYS A CA 1
ATOM 588 C C . LYS A 1 78 ? 19.816 -0.402 -13.130 1.00 89.00 78 LYS A C 1
ATOM 590 O O . LYS A 1 78 ? 20.123 0.067 -14.223 1.00 89.00 78 LYS A O 1
ATOM 595 N N . GLU A 1 79 ? 19.897 0.273 -11.994 1.00 91.06 79 GLU A N 1
ATOM 596 C CA . GLU A 1 79 ? 20.302 1.673 -11.898 1.00 91.06 79 GLU A CA 1
ATOM 597 C C . GLU A 1 79 ? 21.609 1.792 -11.110 1.00 91.06 79 GLU A C 1
ATOM 599 O O . GLU A 1 79 ? 21.845 1.026 -10.176 1.00 91.06 79 GLU A O 1
ATOM 604 N N . GLU A 1 80 ? 22.453 2.771 -11.454 1.00 93.94 80 GLU A N 1
ATOM 605 C CA . GLU A 1 80 ? 23.688 3.050 -10.702 1.00 93.94 80 GLU A CA 1
ATOM 606 C C . GLU A 1 80 ? 23.391 3.453 -9.252 1.00 93.94 80 GLU A C 1
ATOM 608 O O . GLU A 1 80 ? 24.106 3.058 -8.331 1.00 93.94 80 GLU A O 1
ATOM 613 N N . ASN A 1 81 ? 22.316 4.222 -9.042 1.00 93.50 81 ASN A N 1
ATOM 614 C CA . ASN A 1 81 ? 21.839 4.591 -7.716 1.00 93.50 81 ASN A CA 1
ATOM 615 C C . ASN A 1 81 ? 20.321 4.385 -7.595 1.00 93.50 81 ASN A C 1
ATOM 617 O O . ASN A 1 81 ? 19.546 5.320 -7.817 1.00 93.50 81 ASN A O 1
ATOM 621 N N . PRO A 1 82 ? 19.884 3.182 -7.190 1.00 92.44 82 PRO A N 1
ATOM 622 C CA . PRO A 1 82 ? 18.465 2.852 -7.089 1.00 92.44 82 PRO A CA 1
ATOM 623 C C . PRO A 1 82 ? 17.679 3.737 -6.099 1.00 92.44 82 PRO A C 1
ATOM 625 O O . PRO A 1 82 ? 16.489 3.986 -6.287 1.00 92.44 82 PRO A O 1
ATOM 628 N N . PHE A 1 83 ? 18.317 4.274 -5.049 1.00 93.62 83 PHE A N 1
ATOM 629 C CA . PHE A 1 83 ? 17.640 5.163 -4.090 1.00 93.62 83 PHE A CA 1
ATOM 630 C C . PHE A 1 83 ? 17.300 6.537 -4.677 1.00 93.62 83 PHE A C 1
ATOM 632 O O . PHE A 1 83 ? 16.326 7.162 -4.243 1.00 93.62 83 PHE A O 1
ATOM 639 N N . LEU A 1 84 ? 18.085 6.992 -5.656 1.00 94.88 84 LEU A N 1
ATOM 640 C CA . LEU A 1 84 ? 17.846 8.222 -6.412 1.00 94.88 84 LEU A CA 1
ATOM 641 C C . LEU A 1 84 ? 17.069 7.977 -7.717 1.00 94.88 84 LEU A C 1
ATOM 643 O O . LEU A 1 84 ? 16.652 8.946 -8.353 1.00 94.88 84 LEU A O 1
ATOM 647 N N . GLY A 1 85 ? 16.841 6.713 -8.073 1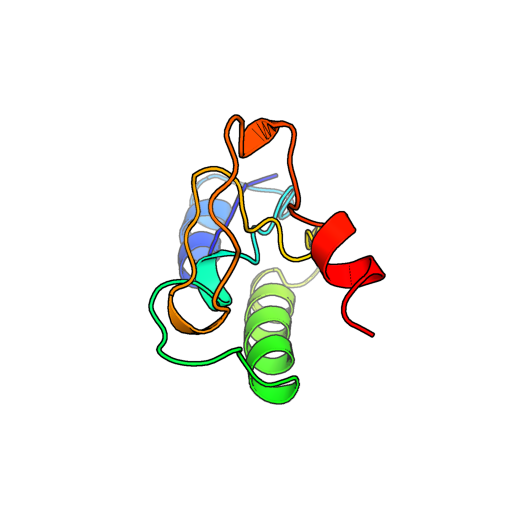.00 92.56 85 GLY A N 1
ATOM 648 C CA . GLY A 1 85 ? 16.309 6.263 -9.357 1.00 92.56 85 GLY A CA 1
ATOM 649 C C . GLY A 1 85 ? 14.788 6.108 -9.446 1.00 92.56 85 GLY A C 1
ATOM 650 O O . GLY A 1 85 ? 14.006 6.833 -8.816 1.00 92.56 85 GLY A O 1
ATOM 651 N N . TRP A 1 86 ? 14.344 5.178 -10.281 1.00 93.19 86 TRP A N 1
ATOM 652 C CA . TRP A 1 86 ? 12.947 4.935 -10.619 1.00 93.19 86 TRP A CA 1
ATOM 653 C C . TRP A 1 86 ? 12.254 4.069 -9.564 1.00 93.19 86 TRP A C 1
ATOM 655 O O . TRP A 1 86 ? 12.308 2.842 -9.580 1.00 93.19 86 TRP A O 1
ATOM 665 N N . ARG A 1 87 ? 11.588 4.728 -8.610 1.00 94.50 87 ARG A N 1
ATOM 666 C CA . ARG A 1 87 ? 10.964 4.075 -7.453 1.00 94.50 87 ARG A CA 1
ATOM 667 C C . ARG A 1 87 ? 9.650 4.714 -7.022 1.00 94.50 87 ARG A C 1
ATOM 669 O O . ARG A 1 87 ? 9.383 5.885 -7.310 1.00 94.50 87 ARG A O 1
ATOM 676 N N . ALA A 1 88 ? 8.871 3.956 -6.258 1.00 94.50 88 ALA A N 1
ATOM 677 C CA . ALA A 1 88 ? 7.643 4.401 -5.609 1.00 94.50 88 ALA A CA 1
ATOM 678 C C . ALA A 1 88 ? 6.667 5.088 -6.577 1.00 94.50 88 ALA A C 1
ATOM 680 O O . ALA A 1 88 ? 6.351 4.561 -7.643 1.00 94.50 88 ALA A O 1
ATOM 681 N N . ILE A 1 89 ? 6.229 6.300 -6.229 1.00 95.88 89 ILE A N 1
ATOM 682 C CA . ILE A 1 89 ? 5.298 7.099 -7.020 1.00 95.88 89 ILE A CA 1
ATOM 683 C C . ILE A 1 89 ? 5.774 7.340 -8.461 1.00 95.88 89 ILE A C 1
ATOM 685 O O . ILE A 1 89 ? 4.937 7.455 -9.347 1.00 95.88 89 ILE A O 1
ATOM 689 N N . ARG A 1 90 ? 7.091 7.358 -8.721 1.00 95.50 90 ARG A N 1
ATOM 690 C CA . ARG A 1 90 ? 7.643 7.546 -10.075 1.00 95.50 90 ARG A CA 1
ATOM 691 C C . ARG A 1 90 ? 7.245 6.383 -10.988 1.00 95.50 90 ARG A C 1
ATOM 693 O O . ARG A 1 90 ? 6.781 6.612 -12.095 1.00 95.50 90 ARG A O 1
ATOM 700 N N . ILE A 1 91 ? 7.313 5.150 -10.477 1.00 93.12 91 ILE A N 1
ATOM 701 C CA . ILE A 1 91 ? 6.858 3.956 -11.206 1.00 93.12 91 ILE A CA 1
ATOM 702 C C . ILE A 1 91 ? 5.354 4.042 -11.482 1.00 93.12 91 ILE A C 1
ATOM 704 O O . ILE A 1 91 ? 4.928 3.798 -12.607 1.00 93.12 91 ILE A O 1
ATOM 708 N N . ALA A 1 92 ? 4.558 4.400 -10.470 1.00 91.94 92 ALA A N 1
ATOM 709 C CA . ALA A 1 92 ? 3.101 4.474 -10.596 1.00 91.94 92 ALA A CA 1
ATOM 710 C C . ALA A 1 92 ? 2.628 5.587 -11.551 1.00 91.94 92 ALA A C 1
ATOM 712 O O . ALA A 1 92 ? 1.577 5.460 -12.166 1.00 91.94 92 ALA A O 1
ATOM 713 N N . MET A 1 93 ? 3.383 6.684 -11.670 1.00 94.50 93 MET A N 1
ATOM 714 C CA . MET A 1 93 ? 3.068 7.776 -12.594 1.00 94.50 93 MET A CA 1
ATOM 715 C C . MET A 1 93 ? 3.456 7.455 -14.040 1.00 94.50 93 MET A C 1
ATOM 717 O O . MET A 1 93 ? 2.732 7.855 -14.952 1.00 94.50 93 MET A O 1
ATOM 721 N N . ASP A 1 94 ? 4.562 6.734 -14.244 1.00 93.06 94 ASP A N 1
ATOM 722 C CA . ASP A 1 94 ? 5.050 6.377 -15.581 1.00 93.06 94 ASP A CA 1
ATOM 723 C C . ASP A 1 94 ? 4.288 5.190 -16.190 1.00 93.06 94 ASP A C 1
ATOM 725 O O . ASP A 1 94 ? 4.034 5.167 -17.395 1.00 93.06 94 ASP A O 1
ATOM 729 N N . ARG A 1 95 ? 3.910 4.197 -15.373 1.00 82.19 95 ARG A N 1
ATOM 730 C CA . ARG A 1 95 ? 3.136 3.023 -15.806 1.00 82.19 95 ARG A CA 1
ATOM 731 C C . ARG A 1 95 ? 1.635 3.294 -15.648 1.00 82.19 95 ARG A C 1
ATOM 733 O O . ARG A 1 95 ? 1.051 2.924 -14.633 1.00 82.19 95 ARG A O 1
ATOM 740 N N . ARG A 1 96 ? 1.046 3.968 -16.639 1.00 58.12 96 ARG A N 1
ATOM 741 C CA . ARG A 1 96 ? -0.409 4.173 -16.766 1.00 58.12 96 ARG A CA 1
ATOM 742 C C . ARG A 1 96 ? -1.111 2.997 -17.425 1.00 58.12 96 ARG A C 1
ATOM 744 O O . ARG A 1 96 ? -0.557 2.478 -18.418 1.00 58.12 96 ARG A O 1
#

Organism: Serratia marcescens (NCBI:txid615)

pLDDT: mean 93.08, std 6.23, range [58.12, 98.44]

Secondary structure (DSSP, 8-state):
-EEESSGGGHHHHHHTT-SSEEEEETHHHHSSSSSPPPHHHHHHHHHHHHHHTTTS-EEEEPP--BTTB--GGG-PPP-S-TTTSS-THHHHHH--

Foldseek 3Di:
DDEEAFLVCLVVCVVVPHQAHPEHAPQSVQPPDLDGDDPVSVVVGVVSNPVSSPPGDHDYAAHWAWFVHDRVNVVDDDDPGRVPDQTDVNVVVVPD